Protein AF-A0A1A8SG11-F1 (afdb_monomer)

InterPro domains:
  IPR009357 Solute carrier family 52, riboflavin transporter [PF06237] (1-158)
  IPR009357 Solute carrier family 52, riboflavin transporter [PTHR12929] (1-167)

pLDDT: mean 87.4, std 9.76, range [49.47, 97.38]

Structure (mmCIF, N/CA/C/O backbone):
data_AF-A0A1A8SG11-F1
#
_entry.id   AF-A0A1A8SG11-F1
#
loop_
_atom_site.group_PDB
_atom_site.id
_atom_site.type_symbol
_atom_site.label_atom_id
_atom_site.label_alt_id
_atom_site.label_comp_id
_atom_site.label_asym_id
_atom_site.label_entity_id
_atom_site.label_seq_id
_atom_site.pdbx_PDB_ins_code
_atom_site.Cartn_x
_atom_site.Cartn_y
_atom_site.Cartn_z
_atom_site.occupancy
_atom_site.B_iso_or_equiv
_atom_site.auth_seq_id
_atom_site.auth_comp_id
_atom_site.auth_asym_id
_atom_site.auth_atom_id
_atom_site.pdbx_PDB_model_num
ATOM 1 N N . PHE A 1 1 ? -4.735 -9.158 15.992 1.00 90.06 1 PHE A N 1
ATOM 2 C CA . PHE A 1 1 ? -5.190 -8.989 14.593 1.00 90.06 1 PHE A CA 1
ATOM 3 C C . PHE A 1 1 ? -5.181 -7.523 14.156 1.00 90.06 1 PHE A C 1
ATOM 5 O O . PHE A 1 1 ? -4.345 -7.183 13.333 1.00 90.06 1 PHE A O 1
ATOM 12 N N . ILE A 1 2 ? -6.023 -6.648 14.729 1.00 92.81 2 ILE A N 1
ATOM 13 C CA . ILE A 1 2 ? -6.188 -5.243 14.290 1.00 92.81 2 ILE A CA 1
ATOM 14 C C . ILE A 1 2 ? -4.858 -4.474 14.208 1.00 92.81 2 ILE A C 1
ATOM 16 O O . ILE A 1 2 ? -4.548 -3.919 13.160 1.00 92.81 2 ILE A O 1
ATOM 20 N N . PHE A 1 3 ? -4.031 -4.501 15.260 1.00 93.62 3 PHE A N 1
ATOM 21 C CA . PHE A 1 3 ? -2.724 -3.828 15.248 1.00 93.62 3 PHE A CA 1
ATOM 22 C C . PHE A 1 3 ? -1.747 -4.397 14.209 1.00 93.62 3 PHE A C 1
ATOM 24 O O . PHE A 1 3 ? -0.993 -3.646 13.604 1.00 93.62 3 PHE A O 1
ATOM 31 N N . VAL A 1 4 ? -1.781 -5.708 13.953 1.00 95.31 4 VAL A N 1
ATOM 32 C CA . VAL A 1 4 ? -0.922 -6.343 12.937 1.00 95.31 4 VAL A CA 1
ATOM 33 C C . VAL A 1 4 ? -1.325 -5.877 11.541 1.00 95.31 4 VAL A C 1
ATOM 35 O O . VAL A 1 4 ? -0.470 -5.462 10.765 1.00 95.31 4 VAL A O 1
ATOM 38 N N . VAL A 1 5 ? -2.629 -5.876 11.246 1.00 95.44 5 VAL A N 1
ATOM 39 C CA . VAL A 1 5 ? -3.161 -5.341 9.985 1.00 95.44 5 VAL A CA 1
ATOM 40 C C . VAL A 1 5 ? -2.824 -3.856 9.858 1.00 95.44 5 VAL A C 1
ATOM 42 O O . VAL A 1 5 ? -2.364 -3.427 8.809 1.00 95.44 5 VAL A O 1
ATOM 45 N N . LEU A 1 6 ? -2.965 -3.072 10.927 1.00 95.94 6 LEU A N 1
ATOM 46 C CA . LEU A 1 6 ? -2.619 -1.652 10.918 1.00 95.94 6 LEU A CA 1
ATOM 47 C C . LEU A 1 6 ? -1.136 -1.419 10.602 1.00 95.94 6 LEU A C 1
ATOM 49 O O . LEU A 1 6 ? -0.829 -0.587 9.749 1.00 95.94 6 LEU A O 1
ATOM 53 N N . ALA A 1 7 ? -0.229 -2.149 11.256 1.00 96.38 7 ALA A N 1
ATOM 54 C CA . ALA A 1 7 ? 1.207 -2.063 10.995 1.00 96.38 7 ALA A CA 1
ATOM 55 C C . ALA A 1 7 ? 1.527 -2.429 9.541 1.00 96.38 7 ALA A C 1
ATOM 57 O O . ALA A 1 7 ? 2.204 -1.669 8.852 1.00 96.38 7 ALA A O 1
ATOM 58 N N . TRP A 1 8 ? 0.991 -3.559 9.069 1.00 96.69 8 TRP A N 1
ATOM 59 C CA . TRP A 1 8 ? 1.180 -4.062 7.709 1.00 96.69 8 TRP A CA 1
ATOM 60 C C . TRP A 1 8 ? 0.713 -3.059 6.658 1.00 96.69 8 TRP A C 1
ATOM 62 O O . TRP A 1 8 ? 1.463 -2.674 5.763 1.00 96.69 8 TRP A O 1
ATOM 72 N N . VAL A 1 9 ? -0.524 -2.587 6.797 1.00 96.06 9 VAL A N 1
ATOM 73 C CA . VAL A 1 9 ? -1.125 -1.676 5.830 1.00 96.06 9 VAL A CA 1
ATOM 74 C C . VAL A 1 9 ? -0.380 -0.340 5.814 1.00 96.06 9 VAL A C 1
ATOM 76 O O . VAL A 1 9 ? -0.137 0.195 4.737 1.00 96.06 9 VAL A O 1
ATOM 79 N N . ASN A 1 10 ? 0.070 0.173 6.965 1.00 95.38 10 ASN A N 1
ATOM 80 C CA . ASN A 1 10 ? 0.893 1.387 6.998 1.00 95.38 10 ASN A CA 1
ATOM 81 C C . ASN A 1 10 ? 2.286 1.188 6.400 1.00 95.38 10 ASN A C 1
ATOM 83 O O . ASN A 1 10 ? 2.746 2.069 5.675 1.00 95.38 10 ASN A O 1
ATOM 87 N N . ALA A 1 11 ? 2.932 0.045 6.644 1.00 95.12 11 ALA A N 1
ATOM 88 C CA . ALA A 1 11 ? 4.199 -0.285 5.998 1.00 95.12 11 ALA A CA 1
ATOM 89 C C . ALA A 1 11 ? 4.051 -0.238 4.470 1.00 95.12 11 ALA A C 1
ATOM 91 O O . ALA A 1 11 ? 4.826 0.438 3.788 1.00 95.12 11 ALA A O 1
ATOM 92 N N . LEU A 1 12 ? 3.004 -0.880 3.940 1.00 94.06 12 LEU A N 1
ATOM 93 C CA . LEU A 1 12 ? 2.734 -0.920 2.506 1.00 94.06 12 LEU A CA 1
ATOM 94 C C . LEU A 1 12 ? 2.399 0.458 1.922 1.00 94.06 12 LEU A C 1
ATOM 96 O O . LEU A 1 12 ? 3.003 0.850 0.923 1.00 94.06 12 LEU A O 1
ATOM 100 N N . THR A 1 13 ? 1.456 1.195 2.518 1.00 93.06 13 THR A N 1
ATOM 101 C CA . THR A 1 13 ? 0.954 2.448 1.927 1.00 93.06 13 THR A CA 1
ATOM 102 C C . THR A 1 13 ? 1.893 3.633 2.100 1.00 93.06 13 THR A C 1
ATOM 104 O O . THR A 1 13 ? 1.837 4.549 1.288 1.00 93.06 13 THR A O 1
ATOM 107 N N . ASN A 1 14 ? 2.711 3.659 3.158 1.00 92.88 14 ASN A N 1
ATOM 108 C CA . ASN A 1 14 ? 3.492 4.851 3.509 1.00 92.88 14 ASN A CA 1
ATOM 109 C C . ASN A 1 14 ? 4.973 4.728 3.137 1.00 92.88 14 ASN A C 1
ATOM 111 O O . ASN A 1 14 ? 5.643 5.747 3.010 1.00 92.88 14 ASN A O 1
ATOM 115 N N . ALA A 1 15 ? 5.488 3.506 2.990 1.00 91.69 15 ALA A N 1
ATOM 116 C CA . ALA A 1 15 ? 6.901 3.284 2.715 1.00 91.69 15 ALA A CA 1
ATOM 117 C C . ALA A 1 15 ? 7.111 2.378 1.504 1.00 91.69 15 ALA A C 1
ATOM 119 O O . ALA A 1 15 ? 7.745 2.794 0.536 1.00 91.69 15 ALA A O 1
ATOM 120 N N . VAL A 1 16 ? 6.562 1.159 1.533 1.00 91.88 16 VAL A N 1
ATOM 121 C CA . VAL A 1 16 ? 7.006 0.118 0.603 1.00 91.88 16 VAL A CA 1
ATOM 122 C C . VAL A 1 16 ? 6.626 0.417 -0.837 1.00 91.88 16 VAL A C 1
ATOM 124 O O . VAL A 1 16 ? 7.493 0.447 -1.708 1.00 91.88 16 VAL A O 1
ATOM 127 N N . LEU A 1 17 ? 5.339 0.642 -1.094 1.00 90.75 17 LEU A N 1
ATOM 128 C CA . LEU A 1 17 ? 4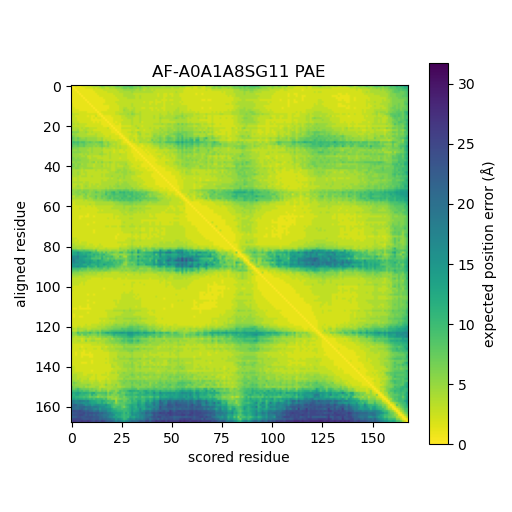.865 0.865 -2.454 1.00 90.75 17 LEU A CA 1
ATOM 129 C C . LEU A 1 17 ? 5.286 2.236 -2.997 1.00 90.75 17 LEU A C 1
ATOM 131 O O . LEU A 1 17 ? 5.802 2.269 -4.115 1.00 90.75 17 LEU A O 1
ATOM 135 N N . PRO A 1 18 ? 5.153 3.355 -2.254 1.00 90.19 18 PRO A N 1
ATOM 136 C CA . PRO A 1 18 ? 5.618 4.657 -2.735 1.00 90.19 18 PRO A CA 1
ATOM 137 C C . PRO A 1 18 ? 7.091 4.659 -3.173 1.00 90.19 18 PRO A C 1
ATOM 139 O O . PRO A 1 18 ? 7.418 5.268 -4.190 1.00 90.19 18 PRO A O 1
ATOM 142 N N . ALA A 1 19 ? 7.966 3.918 -2.478 1.00 89.19 19 ALA A N 1
ATOM 143 C CA . ALA A 1 19 ? 9.379 3.794 -2.847 1.00 89.19 19 ALA A CA 1
ATOM 144 C C . ALA A 1 19 ? 9.604 3.142 -4.226 1.00 89.19 19 ALA A C 1
ATOM 146 O O . ALA A 1 19 ? 10.614 3.417 -4.872 1.00 89.19 19 ALA A O 1
ATOM 147 N N . VAL A 1 20 ? 8.666 2.307 -4.695 1.00 90.12 20 VAL A N 1
ATOM 148 C CA . VAL A 1 20 ? 8.747 1.608 -5.992 1.00 90.12 20 VAL A CA 1
ATOM 149 C C . VAL A 1 20 ? 7.843 2.193 -7.081 1.00 90.12 20 VAL A C 1
ATOM 151 O O . VAL A 1 20 ? 7.730 1.646 -8.183 1.00 90.12 20 VAL A O 1
ATOM 154 N N . GLN A 1 21 ? 7.182 3.317 -6.808 1.00 88.69 21 GLN A N 1
ATOM 155 C CA . GLN A 1 21 ? 6.198 3.899 -7.718 1.00 88.69 21 GLN A CA 1
ATOM 156 C C . GLN A 1 21 ? 6.801 4.381 -9.039 1.00 88.69 21 GLN A C 1
ATOM 158 O O . GLN A 1 21 ? 6.232 4.145 -10.106 1.00 88.69 21 GLN A O 1
ATOM 163 N N . SER A 1 22 ? 7.968 5.020 -8.990 1.00 86.94 22 SER A N 1
ATOM 164 C CA . SER A 1 22 ? 8.694 5.412 -10.199 1.00 86.94 22 SER A CA 1
ATOM 165 C C . SER A 1 22 ? 9.097 4.181 -11.016 1.00 86.94 22 SER A C 1
ATOM 167 O O . SER A 1 22 ? 8.839 4.130 -12.212 1.00 86.94 22 SER A O 1
ATOM 169 N N . TYR A 1 23 ? 9.630 3.142 -10.375 1.00 85.25 23 TYR A N 1
ATOM 170 C CA . TYR A 1 23 ? 10.079 1.921 -11.052 1.00 85.25 23 TYR A CA 1
ATOM 171 C C . TYR A 1 23 ? 8.945 1.131 -11.715 1.00 85.25 23 TYR A C 1
ATOM 173 O O . TYR A 1 23 ? 9.154 0.561 -12.785 1.00 85.25 23 TYR A O 1
ATOM 181 N N . SER A 1 24 ? 7.754 1.120 -11.109 1.00 85.56 24 SER A N 1
ATOM 182 C CA . SER A 1 24 ? 6.578 0.415 -11.641 1.00 85.56 24 SER A CA 1
ATOM 183 C C . SER A 1 24 ? 5.850 1.181 -12.747 1.00 85.56 24 SER A C 1
ATOM 185 O O . SER A 1 24 ? 5.363 0.553 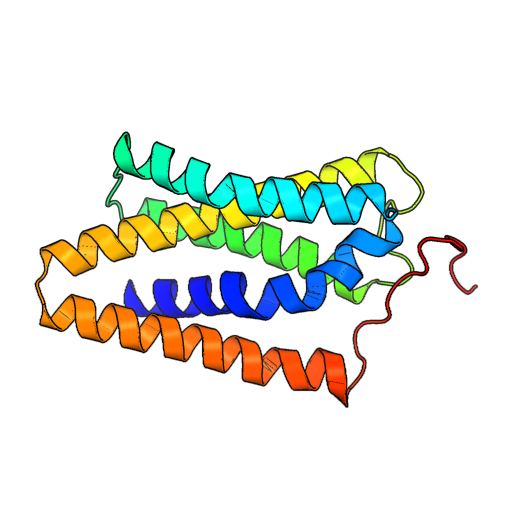-13.682 1.00 85.56 24 SER A O 1
ATOM 187 N N . CYS A 1 25 ? 5.764 2.514 -12.674 1.00 84.69 25 CYS A N 1
ATOM 188 C CA . CYS A 1 25 ? 4.937 3.296 -13.602 1.00 84.69 25 CYS A CA 1
ATOM 189 C C . CYS A 1 25 ? 5.723 4.026 -14.699 1.00 84.69 25 CYS A C 1
ATOM 191 O O . CYS A 1 25 ? 5.187 4.215 -15.790 1.00 84.69 25 CYS A O 1
ATOM 193 N N . LEU A 1 26 ? 6.966 4.444 -14.442 1.00 83.38 26 LEU A N 1
ATOM 194 C CA . LEU A 1 26 ? 7.769 5.203 -15.408 1.00 83.38 26 LEU A CA 1
ATOM 195 C C . LEU A 1 26 ? 8.064 4.440 -16.717 1.00 83.38 26 LEU A C 1
ATOM 197 O O . LEU A 1 26 ? 8.007 5.082 -17.767 1.00 83.38 26 LEU A O 1
ATOM 201 N N . PRO A 1 27 ? 8.270 3.102 -16.720 1.00 79.94 27 PRO A N 1
ATOM 202 C CA . PRO A 1 27 ? 8.423 2.347 -17.967 1.00 79.94 27 PRO A CA 1
ATOM 203 C C . PRO A 1 27 ? 7.207 2.442 -18.902 1.00 79.94 27 PRO A C 1
ATOM 205 O O . PRO A 1 27 ? 7.358 2.381 -20.116 1.00 79.94 27 PRO A O 1
ATOM 208 N N . TYR A 1 28 ? 6.001 2.638 -18.354 1.00 78.00 28 TYR A N 1
ATOM 209 C CA . TYR A 1 28 ? 4.765 2.838 -19.125 1.00 78.00 28 TYR A CA 1
ATOM 210 C C . TYR A 1 28 ? 4.586 4.287 -19.619 1.00 78.00 28 TYR A C 1
ATOM 212 O O . TYR A 1 28 ? 3.575 4.611 -20.247 1.00 78.00 28 TYR A O 1
ATOM 220 N N . GLY A 1 29 ? 5.545 5.168 -19.321 1.00 81.69 29 GLY A N 1
ATOM 221 C CA . GLY A 1 29 ? 5.603 6.561 -19.748 1.00 81.69 29 GLY A CA 1
ATOM 222 C C . GLY A 1 29 ? 5.299 7.575 -18.640 1.00 81.69 29 GLY A C 1
ATOM 223 O O . GLY A 1 29 ? 4.565 7.316 -17.686 1.00 81.69 29 GLY A O 1
ATOM 224 N N . ASN A 1 30 ? 5.806 8.800 -18.813 1.00 83.38 30 ASN A N 1
ATOM 225 C CA . ASN A 1 30 ? 5.636 9.900 -17.849 1.00 83.38 30 ASN A CA 1
ATOM 226 C C . ASN A 1 30 ? 4.162 10.196 -17.526 1.00 83.38 30 ASN A C 1
ATOM 228 O O . ASN A 1 30 ? 3.806 10.436 -16.373 1.00 83.38 30 ASN A O 1
ATOM 232 N N . LYS A 1 31 ? 3.278 10.132 -18.533 1.00 81.62 31 LYS A N 1
ATOM 233 C CA . LYS A 1 31 ? 1.835 10.346 -18.339 1.00 81.62 31 LYS A CA 1
ATOM 234 C C . LYS A 1 31 ? 1.218 9.288 -17.418 1.00 81.62 31 LYS A C 1
ATOM 236 O O . LYS A 1 31 ? 0.388 9.640 -16.588 1.00 81.62 31 LYS A O 1
ATOM 241 N N . ALA A 1 32 ? 1.638 8.026 -17.536 1.00 82.06 32 ALA A N 1
ATOM 242 C CA . ALA A 1 32 ? 1.167 6.932 -16.689 1.00 82.06 32 ALA A CA 1
ATOM 243 C C . ALA A 1 32 ? 1.586 7.136 -15.230 1.00 82.06 32 ALA A C 1
ATOM 245 O O . ALA A 1 32 ? 0.762 7.007 -14.329 1.00 82.06 32 ALA A O 1
ATOM 246 N N . TYR A 1 33 ? 2.846 7.519 -15.007 1.00 84.31 33 TYR A N 1
ATOM 247 C CA . TYR A 1 33 ? 3.371 7.828 -13.678 1.00 84.31 33 TYR A CA 1
ATOM 248 C C . TYR A 1 33 ? 2.613 8.974 -13.001 1.00 84.31 33 TYR A C 1
ATOM 250 O O . TYR A 1 33 ? 2.119 8.804 -11.884 1.00 84.31 33 TYR A O 1
ATOM 258 N N . HIS A 1 34 ? 2.459 10.113 -13.685 1.00 87.88 34 HIS A N 1
ATOM 259 C CA . HIS A 1 34 ? 1.729 11.251 -13.127 1.00 87.88 34 HIS A CA 1
ATOM 260 C C . HIS A 1 34 ? 0.262 10.913 -12.866 1.00 87.88 34 HIS A C 1
ATOM 262 O O . HIS A 1 34 ? -0.247 11.216 -11.790 1.00 87.88 34 HIS A O 1
ATOM 268 N N . LEU A 1 35 ? -0.403 10.230 -13.804 1.00 84.69 35 LEU A N 1
ATOM 269 C CA . LEU A 1 35 ? -1.793 9.822 -13.628 1.00 84.69 35 LEU A CA 1
ATOM 270 C C . LEU A 1 35 ? -1.952 8.866 -12.440 1.00 84.69 35 LEU A C 1
ATOM 272 O O . LEU A 1 35 ? -2.832 9.082 -11.611 1.00 84.69 35 LEU A O 1
ATOM 276 N N . ALA A 1 36 ? -1.090 7.852 -12.317 1.00 86.25 36 ALA A N 1
ATOM 277 C CA . ALA A 1 36 ? -1.106 6.931 -11.183 1.00 86.25 36 ALA A CA 1
ATOM 278 C C . ALA A 1 36 ? -0.903 7.678 -9.859 1.00 86.25 36 ALA A C 1
ATOM 280 O O . ALA A 1 36 ? -1.670 7.464 -8.926 1.00 86.25 36 ALA A O 1
ATOM 281 N N . ALA A 1 37 ? 0.072 8.591 -9.787 1.00 86.25 37 A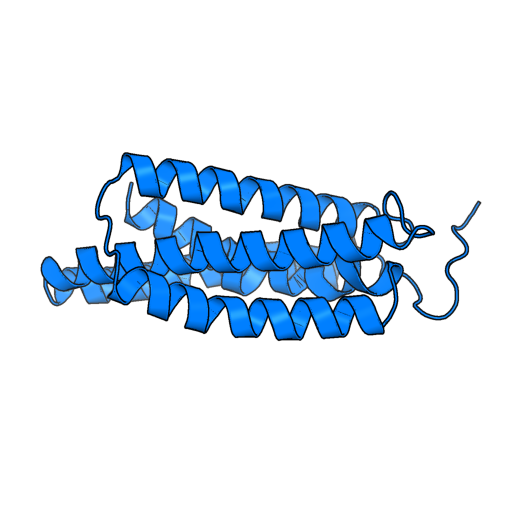LA A N 1
ATOM 282 C CA . ALA A 1 37 ? 0.349 9.372 -8.582 1.00 86.25 37 ALA A CA 1
ATOM 283 C C . ALA A 1 37 ? -0.831 10.258 -8.171 1.00 86.25 37 ALA A C 1
ATOM 285 O O . ALA A 1 37 ? -1.249 10.238 -7.012 1.00 86.25 37 ALA A O 1
ATOM 286 N N . THR A 1 38 ? -1.398 11.006 -9.118 1.00 88.19 38 THR A N 1
ATOM 287 C CA . THR A 1 38 ? -2.525 11.899 -8.842 1.00 88.19 38 THR A CA 1
ATOM 288 C C . THR A 1 38 ? -3.778 11.112 -8.467 1.00 88.19 38 THR A C 1
ATOM 290 O O . THR A 1 38 ? -4.424 11.431 -7.472 1.00 88.19 38 THR A O 1
ATOM 293 N N . MET A 1 39 ? -4.109 10.051 -9.205 1.00 85.62 39 MET A N 1
ATOM 294 C CA . MET A 1 39 ? -5.312 9.259 -8.933 1.00 85.62 39 MET A CA 1
ATOM 295 C C . MET A 1 39 ? -5.188 8.457 -7.634 1.00 85.62 39 MET A C 1
ATOM 297 O O . MET A 1 39 ? -6.161 8.357 -6.889 1.00 85.62 39 MET A O 1
ATOM 301 N N . ALA A 1 40 ? -3.994 7.955 -7.305 1.00 87.38 40 ALA A N 1
ATOM 302 C CA . ALA A 1 40 ? -3.709 7.357 -6.003 1.00 87.38 40 ALA A CA 1
ATOM 303 C C . ALA A 1 40 ? -3.896 8.373 -4.863 1.00 87.38 40 ALA A C 1
ATOM 305 O O . ALA A 1 40 ? -4.538 8.064 -3.861 1.00 87.38 40 ALA A O 1
ATOM 306 N N . ALA A 1 41 ? -3.417 9.611 -5.025 1.00 88.12 41 ALA A N 1
ATOM 307 C CA . ALA A 1 41 ? -3.629 10.661 -4.030 1.00 88.12 41 ALA A CA 1
ATOM 308 C C . ALA A 1 41 ? -5.121 10.993 -3.835 1.00 88.12 41 ALA A C 1
ATOM 310 O O . ALA A 1 41 ? -5.551 11.195 -2.700 1.00 88.12 41 ALA A O 1
ATOM 311 N N . VAL A 1 42 ? -5.917 10.986 -4.911 1.00 89.56 42 VAL A N 1
ATOM 312 C CA . VAL A 1 42 ? -7.379 11.197 -4.875 1.00 89.56 42 VAL A CA 1
ATOM 313 C C . VAL A 1 42 ? -8.133 9.983 -4.307 1.00 89.56 42 VAL A C 1
ATOM 315 O O . VAL A 1 42 ? -9.190 10.140 -3.695 1.00 89.56 42 VAL A O 1
ATOM 318 N N . ALA A 1 43 ? -7.592 8.770 -4.419 1.00 88.94 43 ALA A N 1
ATOM 319 C CA . ALA A 1 43 ? -8.208 7.573 -3.846 1.00 88.94 43 ALA A CA 1
ATOM 320 C C . ALA A 1 43 ? -8.303 7.627 -2.309 1.00 88.94 43 ALA A C 1
ATOM 322 O O . ALA A 1 43 ? -9.247 7.085 -1.738 1.00 88.94 43 ALA A O 1
ATOM 323 N N . ASN A 1 44 ? -7.384 8.325 -1.633 1.00 89.94 44 ASN A N 1
ATOM 324 C CA . ASN A 1 44 ? -7.423 8.519 -0.178 1.00 89.94 44 ASN A CA 1
ATOM 325 C C . ASN A 1 44 ? -8.679 9.269 0.310 1.00 89.94 44 ASN A C 1
ATOM 327 O O . ASN A 1 44 ? -9.412 8.707 1.125 1.00 89.94 44 ASN A O 1
ATOM 331 N N . PRO A 1 45 ? -8.986 10.498 -0.155 1.00 90.62 45 PRO A N 1
ATOM 332 C CA . PRO A 1 45 ? -10.209 11.190 0.243 1.00 90.62 45 PRO A CA 1
ATOM 333 C C . PRO A 1 45 ? -11.476 10.457 -0.214 1.00 90.62 45 PRO A C 1
ATOM 335 O O . PRO A 1 45 ? -12.470 10.486 0.509 1.00 90.62 45 PRO A O 1
ATOM 338 N N . ILE A 1 46 ? -11.446 9.739 -1.344 1.00 91.25 46 ILE A N 1
ATOM 339 C CA . ILE A 1 46 ? -12.561 8.862 -1.742 1.00 91.25 46 ILE A CA 1
ATOM 340 C C . ILE A 1 46 ? -12.759 7.745 -0.710 1.00 91.25 46 ILE A C 1
ATOM 342 O O . ILE A 1 46 ? -13.889 7.504 -0.289 1.00 91.25 46 ILE A O 1
ATOM 346 N N . ALA A 1 47 ? -11.685 7.095 -0.249 1.00 91.12 47 ALA A N 1
ATOM 347 C CA . ALA A 1 47 ? -11.763 6.083 0.804 1.00 91.12 47 ALA A CA 1
ATOM 348 C C . ALA A 1 47 ? -12.366 6.659 2.093 1.00 91.12 47 ALA A C 1
ATOM 350 O O . ALA A 1 47 ? -13.231 6.024 2.695 1.00 91.12 47 ALA A O 1
ATOM 351 N N . CYS A 1 48 ? -11.960 7.874 2.484 1.00 88.25 48 CYS A N 1
ATOM 352 C CA . CYS A 1 48 ? -12.543 8.597 3.619 1.00 88.25 48 CYS A CA 1
ATOM 353 C C . CYS A 1 48 ? -14.040 8.838 3.440 1.00 88.25 48 CYS A C 1
ATOM 355 O O . CYS A 1 48 ? -14.816 8.559 4.353 1.00 88.25 48 CYS A O 1
ATOM 357 N N . PHE A 1 49 ? -14.448 9.314 2.265 1.00 91.69 49 PHE A N 1
ATOM 358 C CA . PHE A 1 49 ? -15.850 9.554 1.952 1.00 91.69 49 PHE A CA 1
ATOM 359 C C . PHE A 1 49 ? -16.661 8.255 2.040 1.00 91.69 49 PHE A C 1
ATOM 361 O O . PHE A 1 49 ? -17.654 8.194 2.758 1.00 91.69 49 PHE A O 1
ATOM 368 N N . ILE A 1 50 ? -16.194 7.174 1.408 1.00 91.31 50 ILE A N 1
ATOM 369 C CA . ILE A 1 50 ? -16.851 5.859 1.476 1.00 91.31 50 ILE A CA 1
ATOM 370 C C . ILE A 1 50 ? -16.933 5.362 2.925 1.00 91.31 50 ILE A C 1
ATOM 372 O O . ILE A 1 50 ? -17.984 4.884 3.346 1.00 91.31 50 ILE A O 1
ATOM 376 N N . ALA A 1 51 ? -15.854 5.484 3.701 1.00 90.62 51 ALA A N 1
ATOM 377 C CA . ALA A 1 51 ? -15.824 5.061 5.100 1.00 90.62 51 ALA A CA 1
ATOM 378 C C . ALA A 1 51 ? -16.793 5.860 5.985 1.00 90.62 51 ALA A C 1
ATOM 380 O O . ALA A 1 51 ? -17.360 5.289 6.915 1.00 90.62 51 ALA A O 1
ATOM 381 N N . MET A 1 52 ? -17.020 7.142 5.679 1.00 89.19 52 MET A N 1
ATOM 382 C CA . MET A 1 52 ? -17.985 7.987 6.388 1.00 89.19 52 MET A CA 1
ATOM 383 C C . MET A 1 52 ? -19.428 7.501 6.196 1.00 89.19 52 MET A C 1
ATOM 385 O O . MET A 1 52 ? -20.185 7.460 7.162 1.00 89.19 52 MET A O 1
ATOM 389 N N . PHE A 1 53 ? -19.807 7.099 4.978 1.00 89.25 53 PHE A N 1
ATOM 390 C CA . PHE A 1 53 ? -21.165 6.609 4.695 1.00 89.25 53 PHE A CA 1
ATOM 391 C C . PHE A 1 53 ? -21.347 5.116 4.978 1.00 89.25 53 PHE A C 1
ATOM 393 O O . PHE A 1 53 ? -22.455 4.670 5.273 1.00 89.25 53 PHE A O 1
ATOM 400 N N . VAL A 1 54 ? -20.275 4.327 4.887 1.00 90.69 54 VAL A N 1
ATOM 401 C CA . VAL A 1 54 ? -20.318 2.865 4.999 1.00 90.69 54 VAL A CA 1
ATOM 402 C C . VAL A 1 54 ? -19.236 2.367 5.969 1.00 90.69 54 VAL A C 1
ATOM 404 O O . VAL A 1 54 ? -18.277 1.718 5.543 1.00 90.69 54 VAL A O 1
ATOM 407 N N . PRO A 1 55 ? -19.360 2.618 7.288 1.00 87.19 55 PRO A N 1
ATOM 408 C CA . PRO A 1 55 ? -18.399 2.144 8.282 1.00 87.19 55 PRO A CA 1
ATOM 409 C C . PRO A 1 55 ? -18.637 0.664 8.639 1.00 87.19 55 PRO A C 1
ATOM 411 O O . PRO A 1 55 ? -19.198 0.325 9.683 1.00 87.19 55 PRO A O 1
ATOM 414 N N . LYS A 1 56 ? -18.219 -0.262 7.767 1.00 89.50 56 LYS A N 1
ATOM 415 C CA . LYS A 1 56 ? -18.358 -1.712 7.998 1.00 89.50 56 LYS A CA 1
ATOM 416 C C . LYS A 1 56 ? -17.255 -2.217 8.936 1.00 89.50 56 LYS A C 1
ATOM 418 O O . LYS A 1 56 ? -16.158 -2.541 8.496 1.00 89.50 56 LYS A O 1
ATOM 423 N N . ARG A 1 57 ? -17.571 -2.385 10.223 1.00 89.94 57 ARG A N 1
ATOM 424 C CA . ARG A 1 57 ? -16.628 -2.839 11.275 1.00 89.94 57 ARG A CA 1
ATOM 425 C C . ARG A 1 57 ? -16.341 -4.351 11.297 1.00 89.94 57 ARG A C 1
ATOM 427 O O . ARG A 1 57 ? -15.828 -4.876 12.279 1.00 89.94 57 ARG A O 1
ATOM 434 N N . SER A 1 58 ? -16.687 -5.080 10.238 1.00 91.94 58 SER A N 1
ATOM 435 C CA . SER A 1 58 ? -16.485 -6.532 10.193 1.00 91.94 58 SER A CA 1
ATOM 436 C C . SER A 1 58 ? -15.001 -6.876 10.029 1.00 91.94 58 SER A C 1
ATOM 438 O O . SER A 1 58 ? -14.376 -6.488 9.040 1.00 91.94 58 SER A O 1
ATOM 440 N N . LEU A 1 59 ? -14.445 -7.647 10.975 1.00 91.12 59 LEU A N 1
ATOM 441 C CA . LEU A 1 59 ? -13.049 -8.102 10.934 1.00 91.12 59 LEU A CA 1
ATOM 442 C C . LEU A 1 59 ? -12.752 -8.939 9.682 1.00 91.12 59 LEU A C 1
ATOM 444 O O . LEU A 1 59 ? -11.713 -8.751 9.054 1.00 91.12 59 LEU A O 1
ATOM 448 N N . THR A 1 60 ? -13.679 -9.816 9.289 1.00 92.94 60 THR A N 1
ATOM 449 C CA . THR A 1 60 ? -13.546 -10.661 8.093 1.00 92.94 60 THR A CA 1
ATOM 450 C C . THR A 1 60 ? -13.523 -9.822 6.820 1.00 92.94 60 THR A C 1
ATOM 452 O O . THR A 1 60 ? -12.689 -10.051 5.946 1.00 92.94 60 THR A O 1
ATOM 455 N N . PHE A 1 61 ? -14.388 -8.805 6.735 1.00 93.00 61 PHE A N 1
ATOM 456 C CA . PHE A 1 61 ? -14.399 -7.881 5.602 1.00 93.00 61 PHE A CA 1
ATOM 457 C C . PHE A 1 61 ? -13.078 -7.112 5.505 1.00 93.00 61 PHE A C 1
ATOM 459 O O . PHE A 1 61 ? -12.451 -7.115 4.446 1.00 93.00 61 PHE A O 1
ATOM 466 N N . MET A 1 62 ? -12.599 -6.546 6.618 1.00 94.25 62 MET A N 1
ATOM 467 C CA . MET A 1 62 ? -11.301 -5.861 6.652 1.00 94.25 62 MET A CA 1
ATOM 468 C C . MET A 1 62 ? -10.146 -6.788 6.265 1.00 94.25 62 MET A C 1
ATOM 470 O O . MET A 1 62 ? -9.285 -6.389 5.484 1.00 94.25 62 MET A O 1
ATOM 474 N N . GLY A 1 63 ? -10.135 -8.029 6.760 1.00 94.62 63 GLY A N 1
ATOM 475 C CA . GLY A 1 63 ? -9.138 -9.031 6.382 1.00 94.62 63 GLY A CA 1
ATOM 476 C C . GLY A 1 63 ? -9.150 -9.316 4.879 1.00 94.62 63 GLY A C 1
ATOM 477 O O . GLY A 1 63 ? -8.104 -9.254 4.236 1.00 94.62 63 GLY A O 1
ATOM 478 N N . SER A 1 64 ? -10.334 -9.535 4.299 1.00 95.94 64 SER A N 1
ATOM 479 C CA . SER A 1 64 ? -10.489 -9.779 2.858 1.00 95.94 64 SER A CA 1
ATOM 480 C C . SER A 1 64 ? -10.013 -8.596 2.010 1.00 95.94 64 SER A C 1
ATOM 482 O O . SER A 1 64 ? -9.276 -8.783 1.044 1.00 95.94 64 SER A O 1
ATOM 484 N N . LEU A 1 65 ? -10.348 -7.370 2.422 1.00 95.25 65 LEU A N 1
ATOM 485 C CA . LEU A 1 65 ? -9.944 -6.151 1.730 1.00 95.25 65 LEU A CA 1
ATOM 486 C C . LEU A 1 65 ? -8.437 -5.897 1.867 1.00 95.25 65 LEU A C 1
ATOM 488 O O . LEU A 1 65 ? -7.800 -5.446 0.919 1.00 95.25 65 LEU A O 1
ATOM 492 N N . THR A 1 66 ? -7.849 -6.257 3.012 1.00 96.69 66 THR A N 1
ATOM 493 C CA . THR A 1 66 ? -6.394 -6.212 3.222 1.00 96.69 66 THR A CA 1
ATOM 494 C C . THR A 1 66 ? -5.672 -7.169 2.280 1.00 96.69 66 THR A C 1
ATOM 496 O O . THR A 1 66 ? -4.682 -6.780 1.664 1.00 96.69 66 THR A O 1
ATOM 499 N N . ILE A 1 67 ? -6.160 -8.405 2.142 1.00 97.38 67 ILE A N 1
ATOM 500 C CA . ILE A 1 67 ? -5.584 -9.397 1.222 1.00 97.38 67 ILE A CA 1
ATOM 501 C C . ILE A 1 67 ? -5.720 -8.908 -0.222 1.00 97.38 67 ILE A C 1
ATOM 503 O O . ILE A 1 67 ? -4.742 -8.917 -0.964 1.00 97.38 67 ILE A O 1
ATOM 507 N N . PHE A 1 68 ? -6.899 -8.408 -0.596 1.00 97.38 68 PHE A N 1
ATOM 508 C CA . PHE A 1 68 ? -7.159 -7.848 -1.920 1.00 97.38 68 PHE A CA 1
ATOM 509 C C . PHE A 1 68 ? -6.216 -6.683 -2.258 1.00 97.38 68 PHE A C 1
ATOM 511 O O . PHE A 1 68 ? -5.580 -6.686 -3.314 1.00 97.38 68 PHE A O 1
ATOM 518 N N . GLY A 1 69 ? -6.075 -5.712 -1.351 1.00 96.44 69 GLY A N 1
ATOM 519 C CA . GLY A 1 69 ? -5.157 -4.587 -1.521 1.00 96.44 69 GLY A CA 1
ATOM 520 C C . GLY A 1 69 ? -3.702 -5.046 -1.580 1.00 96.44 69 GLY A C 1
ATOM 521 O O . GLY A 1 69 ? -2.968 -4.663 -2.484 1.00 96.44 69 GLY A O 1
ATOM 522 N N . THR A 1 70 ? -3.298 -5.954 -0.689 1.00 95.69 70 THR A N 1
ATOM 523 C CA . THR A 1 70 ? -1.945 -6.534 -0.693 1.00 95.69 70 THR A CA 1
ATOM 524 C C . THR A 1 70 ? -1.642 -7.265 -2.003 1.00 95.69 70 THR A C 1
ATOM 526 O O . THR A 1 70 ? -0.530 -7.148 -2.506 1.00 95.69 70 THR A O 1
ATOM 529 N N . GLY A 1 71 ? -2.620 -7.951 -2.603 1.00 96.94 71 GLY A N 1
ATOM 530 C CA . GLY A 1 71 ? -2.474 -8.589 -3.915 1.00 96.94 71 GLY A CA 1
ATOM 531 C C . GLY A 1 71 ? -2.161 -7.590 -5.033 1.00 96.94 71 GLY A C 1
ATOM 532 O O . GLY A 1 71 ? -1.244 -7.815 -5.821 1.00 96.94 71 GLY A O 1
ATOM 533 N N . HIS A 1 72 ? -2.844 -6.441 -5.052 1.00 95.00 72 HIS A N 1
ATOM 534 C CA . HIS A 1 72 ? -2.515 -5.351 -5.980 1.00 95.00 72 HIS A CA 1
ATOM 535 C C . HIS A 1 72 ? -1.127 -4.765 -5.694 1.00 95.00 72 HIS A C 1
ATOM 537 O O . HIS A 1 72 ? -0.368 -4.501 -6.623 1.00 95.00 72 HIS A O 1
ATOM 543 N N . GLY A 1 73 ? -0.755 -4.628 -4.418 1.00 94.69 73 GLY A N 1
ATOM 544 C CA . GLY A 1 73 ? 0.592 -4.218 -4.018 1.00 94.69 73 GLY A CA 1
ATOM 545 C C . GLY A 1 73 ? 1.675 -5.190 -4.501 1.00 94.69 73 GLY A C 1
ATOM 546 O O . GLY A 1 73 ? 2.700 -4.761 -5.021 1.00 94.69 73 GLY A O 1
ATOM 547 N N . ALA A 1 74 ? 1.432 -6.497 -4.405 1.00 95.38 74 ALA A N 1
ATOM 548 C CA . ALA A 1 74 ? 2.345 -7.519 -4.909 1.00 95.38 74 ALA A CA 1
ATOM 549 C C . ALA A 1 74 ? 2.496 -7.444 -6.435 1.00 95.38 74 ALA A C 1
ATOM 551 O O . ALA A 1 74 ? 3.615 -7.523 -6.936 1.00 95.38 74 ALA A O 1
ATOM 552 N N . TYR A 1 75 ? 1.399 -7.215 -7.167 1.00 93.00 75 TYR A N 1
ATOM 553 C CA . TYR A 1 75 ? 1.452 -6.956 -8.607 1.00 93.00 75 TYR A CA 1
ATOM 554 C C . TYR A 1 75 ? 2.312 -5.723 -8.928 1.00 93.00 75 TYR A C 1
ATOM 556 O O . TYR A 1 75 ? 3.234 -5.819 -9.732 1.00 93.00 75 TYR A O 1
ATOM 564 N N . ILE A 1 76 ? 2.079 -4.589 -8.259 1.00 93.31 76 ILE A N 1
ATOM 565 C CA . ILE A 1 76 ? 2.867 -3.359 -8.457 1.00 93.31 76 ILE A CA 1
ATOM 566 C C . ILE A 1 76 ? 4.356 -3.605 -8.171 1.00 93.31 76 IL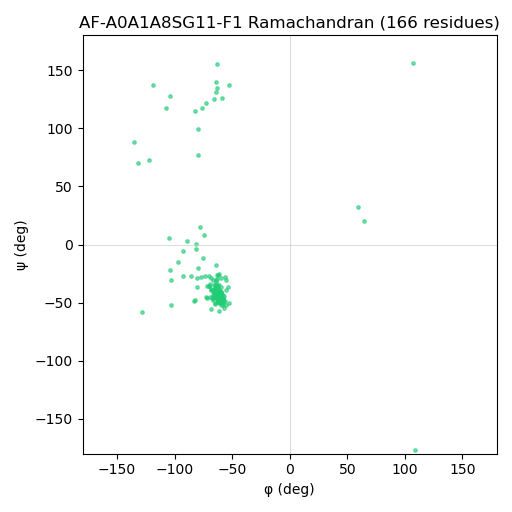E A C 1
ATOM 568 O O . ILE A 1 76 ? 5.214 -3.167 -8.938 1.00 93.31 76 ILE A O 1
ATOM 572 N N . MET A 1 77 ? 4.663 -4.331 -7.094 1.00 92.25 77 MET A N 1
ATOM 573 C CA . MET A 1 77 ? 6.031 -4.698 -6.731 1.00 92.25 77 MET A CA 1
ATOM 574 C C . MET A 1 77 ? 6.681 -5.593 -7.793 1.00 92.25 77 MET A C 1
ATOM 576 O O . MET A 1 77 ? 7.837 -5.374 -8.147 1.00 92.25 77 MET A O 1
ATOM 580 N N . ALA A 1 78 ? 5.944 -6.558 -8.348 1.00 89.94 78 ALA A N 1
ATOM 581 C CA . ALA A 1 78 ? 6.430 -7.391 -9.445 1.00 89.94 78 ALA A CA 1
ATOM 582 C C . ALA A 1 78 ? 6.728 -6.553 -10.698 1.00 89.94 78 ALA A C 1
ATOM 584 O O . ALA A 1 78 ? 7.778 -6.724 -11.314 1.00 89.94 78 ALA A O 1
ATOM 585 N N . MET A 1 79 ? 5.863 -5.590 -11.036 1.00 88.19 79 MET A N 1
ATOM 586 C CA . MET A 1 79 ? 6.109 -4.674 -12.155 1.00 88.19 79 MET A CA 1
ATOM 587 C C . MET A 1 79 ? 7.338 -3.789 -11.923 1.00 88.19 79 MET A C 1
ATOM 589 O O . MET A 1 79 ? 8.090 -3.535 -12.861 1.00 88.19 79 MET A O 1
ATOM 593 N N . ALA A 1 80 ? 7.577 -3.355 -10.682 1.00 87.38 80 ALA A N 1
ATOM 594 C CA . ALA A 1 80 ? 8.797 -2.641 -10.322 1.00 87.38 80 ALA A CA 1
ATOM 595 C C . ALA A 1 80 ? 10.044 -3.532 -10.434 1.00 87.38 80 ALA A C 1
ATOM 597 O O . ALA A 1 80 ? 11.057 -3.085 -10.963 1.00 87.38 80 ALA A O 1
ATOM 598 N N . ALA A 1 81 ? 9.978 -4.783 -9.971 1.00 86.50 81 ALA A N 1
ATOM 599 C CA . ALA A 1 81 ? 11.099 -5.725 -10.020 1.00 86.50 81 ALA A CA 1
ATOM 600 C C . ALA A 1 81 ? 11.472 -6.138 -11.456 1.00 86.50 81 ALA A C 1
ATOM 602 O O . ALA A 1 81 ? 12.635 -6.401 -11.738 1.00 86.50 81 ALA A O 1
ATOM 603 N N . LEU A 1 82 ? 10.494 -6.166 -12.368 1.00 83.19 82 LEU A N 1
ATOM 604 C CA . LEU A 1 82 ? 10.702 -6.423 -13.799 1.00 83.19 82 LEU A CA 1
ATOM 605 C C . LEU A 1 82 ? 11.165 -5.176 -14.580 1.00 83.19 82 LEU A C 1
ATOM 607 O O . LEU A 1 82 ? 11.429 -5.255 -15.781 1.00 83.19 82 LEU A O 1
ATOM 611 N N . SER A 1 83 ? 11.259 -4.017 -13.927 1.00 80.88 83 SER A N 1
ATOM 612 C CA . SER A 1 83 ? 11.773 -2.790 -14.539 1.00 80.88 83 SER A CA 1
ATOM 613 C C . SER A 1 83 ? 13.257 -2.980 -14.908 1.00 80.88 83 SER A C 1
ATOM 615 O O . SER A 1 83 ? 14.024 -3.493 -14.090 1.00 80.88 83 SER A O 1
ATOM 617 N N . PRO A 1 84 ? 13.688 -2.641 -16.142 1.00 71.06 84 PRO A N 1
ATOM 618 C CA . PRO A 1 84 ? 13.117 -1.622 -17.029 1.00 71.06 84 PRO A CA 1
ATOM 619 C C . PRO A 1 84 ? 12.057 -2.110 -18.033 1.00 71.06 84 PRO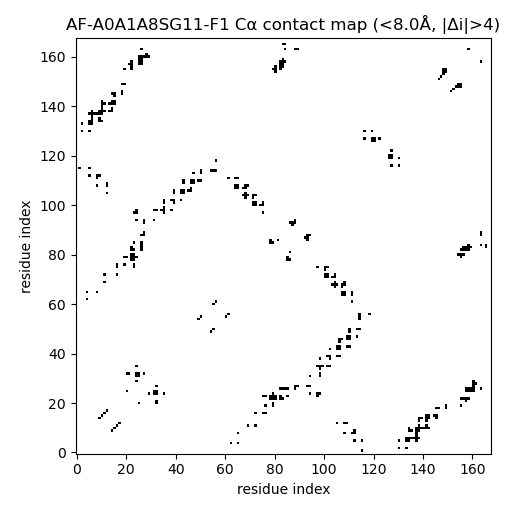 A C 1
ATOM 621 O O . PRO A 1 84 ? 11.474 -1.273 -18.719 1.00 71.06 84 PRO A O 1
ATOM 624 N N . CYS A 1 85 ? 11.786 -3.418 -18.128 1.00 72.31 85 CYS A N 1
ATOM 625 C CA . CYS A 1 85 ? 10.853 -3.990 -19.107 1.00 72.31 85 CYS A CA 1
ATOM 626 C C . CYS A 1 85 ? 9.715 -4.783 -18.465 1.00 72.31 85 CYS A C 1
ATOM 628 O O . CYS A 1 85 ? 9.669 -6.013 -18.551 1.00 72.31 85 CYS A O 1
ATOM 630 N N . PRO A 1 86 ? 8.765 -4.075 -17.833 1.00 74.38 86 PRO A N 1
ATOM 631 C CA . PRO A 1 86 ? 7.588 -4.706 -17.274 1.00 74.38 86 PRO A CA 1
ATOM 632 C C . PRO A 1 86 ? 6.711 -5.361 -18.350 1.00 74.38 86 PRO A C 1
ATOM 634 O O . PRO A 1 86 ? 6.683 -4.956 -19.516 1.00 74.38 86 PRO A O 1
ATOM 637 N N . LEU A 1 87 ? 5.924 -6.357 -17.937 1.00 71.19 87 LEU A N 1
ATOM 638 C CA . LEU A 1 87 ? 4.915 -6.981 -18.788 1.00 71.19 87 LEU A CA 1
ATOM 639 C C . LEU A 1 87 ? 3.979 -5.918 -19.397 1.00 71.19 87 LEU A C 1
ATOM 641 O O . LEU A 1 87 ? 3.512 -5.011 -18.706 1.00 71.19 87 LEU A O 1
ATOM 645 N N . LEU A 1 88 ? 3.663 -6.054 -20.688 1.00 72.62 88 LEU A N 1
ATOM 646 C CA . LEU A 1 88 ? 2.757 -5.152 -21.415 1.00 72.62 88 LEU A CA 1
ATOM 647 C C . LEU A 1 88 ? 3.232 -3.686 -21.559 1.00 72.62 88 LEU A C 1
ATOM 649 O O . LEU A 1 88 ? 2.414 -2.821 -21.872 1.00 72.62 88 LEU A O 1
ATOM 653 N N . VAL A 1 89 ? 4.529 -3.389 -21.408 1.00 69.06 89 VAL A N 1
ATOM 654 C CA . VAL A 1 89 ? 5.074 -2.016 -21.531 1.00 69.06 89 VAL A CA 1
ATOM 655 C C . VAL A 1 89 ? 4.741 -1.320 -22.864 1.00 69.06 89 VAL A C 1
ATOM 657 O O . VAL A 1 89 ? 4.548 -0.109 -22.903 1.00 69.06 89 VAL A O 1
ATOM 660 N N . HIS A 1 90 ? 4.597 -2.078 -23.957 1.00 69.94 90 HIS A N 1
ATOM 661 C CA . HIS A 1 90 ? 4.303 -1.550 -25.298 1.00 69.94 90 HIS A CA 1
ATOM 662 C C . HIS A 1 90 ? 2.810 -1.419 -25.628 1.00 69.94 90 HIS A C 1
ATOM 664 O O . HIS A 1 90 ? 2.464 -1.062 -26.753 1.00 69.94 90 HIS A O 1
ATOM 670 N N . SER A 1 91 ? 1.914 -1.721 -24.687 1.00 77.25 91 SER A N 1
ATOM 671 C CA . SER A 1 91 ? 0.468 -1.664 -24.910 1.00 77.25 91 SER A CA 1
ATOM 672 C C . SER A 1 91 ? -0.193 -0.651 -23.983 1.00 77.25 91 SER A C 1
ATOM 674 O O . SER A 1 91 ? 0.055 -0.641 -22.778 1.00 77.25 91 SER A O 1
ATOM 676 N N . THR A 1 92 ? -1.127 0.140 -24.520 1.00 78.50 92 THR A N 1
ATOM 677 C CA . THR A 1 92 ? -1.977 1.055 -23.735 1.00 78.50 92 THR A CA 1
ATOM 678 C C . THR A 1 92 ? -2.747 0.320 -22.633 1.00 78.50 92 THR A C 1
ATOM 680 O O . THR A 1 92 ? -3.030 0.895 -21.583 1.00 78.50 92 THR A O 1
ATOM 683 N N . SER A 1 93 ? -3.036 -0.972 -22.831 1.00 83.31 93 SER A N 1
ATOM 684 C CA . SER A 1 93 ? -3.657 -1.818 -21.809 1.00 83.31 93 SER A CA 1
ATOM 685 C C . SER A 1 93 ? -2.791 -1.928 -20.546 1.00 83.31 93 SER A C 1
ATOM 687 O O . SER A 1 93 ? -3.323 -1.815 -19.445 1.00 83.31 93 SER A O 1
ATOM 689 N N . GLY A 1 94 ? -1.462 -2.036 -20.680 1.00 83.75 94 GLY A N 1
ATOM 690 C CA . GLY A 1 94 ? -0.539 -2.108 -19.541 1.00 83.75 94 GLY A CA 1
ATOM 691 C C . GLY A 1 94 ? -0.565 -0.844 -18.685 1.00 83.75 94 GLY A C 1
ATOM 692 O O . GLY A 1 94 ? -0.676 -0.926 -17.462 1.00 83.75 94 GLY A O 1
ATOM 693 N N . THR A 1 95 ? -0.578 0.324 -19.335 1.00 85.19 95 THR A N 1
ATOM 694 C CA . THR A 1 95 ? -0.730 1.627 -18.672 1.00 85.19 95 THR A CA 1
ATOM 695 C C . THR A 1 95 ? -2.025 1.714 -17.865 1.00 85.19 95 THR A C 1
ATOM 697 O O . THR A 1 95 ? -2.013 2.160 -16.718 1.00 85.19 95 THR A O 1
ATOM 700 N N . VAL A 1 96 ? -3.152 1.282 -18.436 1.00 89.06 96 VAL A N 1
ATOM 701 C CA 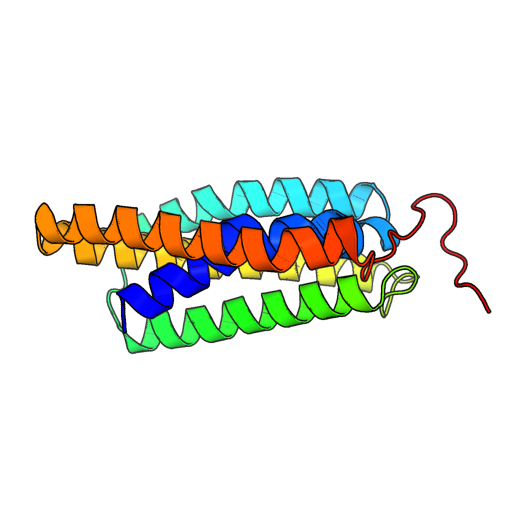. VAL A 1 96 ? -4.445 1.311 -17.736 1.00 89.06 96 VAL A CA 1
ATOM 702 C C . VAL A 1 96 ? -4.430 0.362 -16.538 1.00 89.06 96 VAL A C 1
ATOM 704 O O . VAL A 1 96 ? -4.845 0.752 -15.448 1.00 89.06 96 VAL A O 1
ATOM 707 N N . VAL A 1 97 ? -3.904 -0.854 -16.704 1.00 91.00 97 VAL A N 1
ATOM 708 C CA . VAL A 1 97 ? -3.854 -1.860 -15.632 1.00 91.00 97 VAL A CA 1
ATOM 709 C C . VAL A 1 97 ? -2.984 -1.397 -14.464 1.00 91.00 97 VAL A C 1
ATOM 711 O O . VAL A 1 97 ? -3.419 -1.515 -13.319 1.00 91.00 97 VAL A O 1
ATOM 714 N N . ILE A 1 98 ? -1.793 -0.834 -14.710 1.00 91.06 98 ILE A N 1
ATOM 715 C CA . ILE A 1 98 ? -0.923 -0.375 -13.614 1.00 91.06 98 ILE A CA 1
ATOM 716 C C . ILE A 1 98 ? -1.540 0.807 -12.855 1.00 91.06 98 ILE A C 1
ATOM 718 O O . ILE A 1 98 ? -1.519 0.821 -11.624 1.00 91.06 98 ILE A O 1
ATOM 722 N N . VAL A 1 99 ? -2.164 1.758 -13.561 1.00 91.69 99 VAL A N 1
ATOM 723 C CA . VAL A 1 99 ? -2.866 2.893 -12.936 1.00 91.69 99 VAL A CA 1
ATOM 724 C C . VAL A 1 99 ? -4.043 2.398 -12.092 1.00 91.69 99 VAL A C 1
ATOM 726 O O . VAL A 1 99 ? -4.187 2.809 -10.940 1.00 91.69 99 VAL A O 1
ATOM 729 N N . LEU A 1 100 ? -4.861 1.484 -12.624 1.00 92.50 100 LEU A N 1
ATOM 730 C CA . LEU A 1 100 ? -5.976 0.893 -11.881 1.00 92.50 100 LEU A CA 1
ATOM 731 C C . LEU A 1 100 ? -5.496 0.106 -10.659 1.00 92.50 100 LEU A C 1
ATOM 733 O O . LEU A 1 100 ? -6.103 0.219 -9.596 1.00 92.50 100 LEU A O 1
ATOM 737 N N . A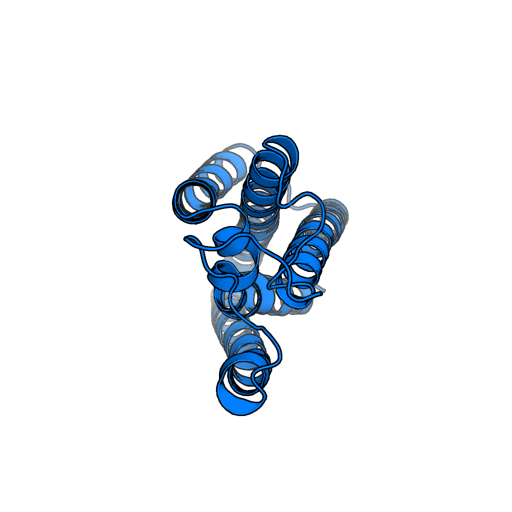LA A 1 101 ? -4.393 -0.636 -10.774 1.00 94.31 101 ALA A N 1
ATOM 738 C CA . ALA A 1 101 ? -3.826 -1.373 -9.652 1.00 94.31 101 ALA A CA 1
ATOM 739 C C . ALA A 1 101 ? -3.409 -0.441 -8.507 1.00 94.31 101 ALA A C 1
ATOM 741 O O . ALA A 1 101 ? -3.719 -0.725 -7.350 1.00 94.31 101 ALA A O 1
ATOM 742 N N . TRP A 1 102 ? -2.786 0.699 -8.823 1.00 94.69 102 TRP A N 1
ATOM 743 C CA . TRP A 1 102 ? -2.443 1.732 -7.842 1.00 94.69 102 TRP A CA 1
ATOM 744 C C . TRP A 1 102 ? -3.671 2.330 -7.157 1.00 94.69 102 TRP A C 1
ATOM 746 O O . TRP A 1 102 ? -3.692 2.458 -5.932 1.00 94.69 102 TRP A O 1
ATOM 756 N N . ILE A 1 103 ? -4.713 2.651 -7.926 1.00 94.06 103 ILE A N 1
ATOM 757 C CA . ILE A 1 103 ? -5.965 3.192 -7.381 1.00 94.06 103 ILE A CA 1
ATOM 758 C C . ILE A 1 103 ? -6.617 2.177 -6.437 1.00 94.06 103 ILE A C 1
ATOM 760 O O . ILE A 1 103 ? -6.967 2.531 -5.313 1.00 94.06 103 ILE A O 1
ATOM 764 N N . LEU A 1 104 ? -6.755 0.918 -6.862 1.00 94.88 104 LEU A N 1
ATOM 765 C CA . LEU A 1 104 ? -7.376 -0.140 -6.061 1.00 94.88 104 LEU A CA 1
ATOM 766 C C . LEU A 1 104 ? -6.567 -0.456 -4.801 1.00 94.88 104 LEU A C 1
ATOM 768 O O . LEU A 1 104 ? -7.154 -0.622 -3.730 1.00 94.88 104 LEU A O 1
ATOM 772 N N . PHE A 1 105 ? -5.236 -0.489 -4.905 1.00 95.31 105 PHE A N 1
ATOM 773 C CA . PHE A 1 105 ? -4.333 -0.641 -3.766 1.00 95.31 105 PHE A CA 1
ATOM 774 C C . PHE A 1 105 ? -4.567 0.460 -2.725 1.00 95.31 105 PHE A C 1
ATOM 776 O O . PHE A 1 105 ? -4.862 0.154 -1.569 1.00 95.31 105 PHE A O 1
ATOM 783 N N . VAL A 1 106 ? -4.500 1.733 -3.130 1.00 94.50 106 VAL A N 1
ATOM 784 C CA . VAL A 1 106 ? -4.652 2.854 -2.193 1.00 94.50 106 VAL A CA 1
ATOM 785 C C . VAL A 1 106 ? -6.069 2.920 -1.630 1.00 94.50 106 VAL A C 1
ATOM 787 O O . VAL A 1 106 ? -6.233 3.031 -0.419 1.00 94.50 106 VAL A O 1
ATOM 790 N N . LEU A 1 107 ? -7.095 2.784 -2.470 1.00 94.94 107 LEU A N 1
ATOM 791 C CA . LEU A 1 107 ? -8.494 2.845 -2.042 1.00 94.94 107 LEU A CA 1
ATOM 792 C C . LEU A 1 107 ? -8.815 1.776 -0.985 1.00 94.94 107 LEU A C 1
ATOM 794 O O . LEU A 1 107 ? -9.378 2.087 0.067 1.00 94.94 107 LEU A O 1
ATOM 798 N N . SER A 1 108 ? -8.441 0.522 -1.256 1.00 95.44 108 SER A N 1
ATOM 799 C CA . SER A 1 108 ? -8.728 -0.611 -0.368 1.00 95.44 108 SER A CA 1
ATOM 800 C C . SER A 1 108 ? -7.999 -0.490 0.970 1.00 95.44 108 SER A C 1
ATOM 802 O O . SER A 1 108 ? -8.620 -0.578 2.031 1.00 95.44 108 SER A O 1
ATOM 804 N N . LEU A 1 109 ? -6.692 -0.238 0.937 1.00 95.81 109 LEU A N 1
ATOM 805 C CA . LEU A 1 109 ? -5.864 -0.176 2.134 1.00 95.81 109 LEU A CA 1
ATOM 806 C C . LEU A 1 109 ? -6.131 1.077 2.976 1.00 95.81 109 LEU A C 1
ATOM 808 O O . LEU A 1 109 ? -6.155 0.993 4.207 1.00 95.81 109 LEU A O 1
ATOM 812 N N . SER A 1 110 ? -6.413 2.220 2.349 1.00 95.00 110 SER A N 1
ATOM 813 C CA . SER A 1 110 ? -6.813 3.427 3.077 1.00 95.00 110 SER A CA 1
ATOM 814 C C . SER A 1 110 ? -8.166 3.255 3.754 1.00 95.00 110 SER A C 1
ATOM 816 O O . SER A 1 110 ? -8.296 3.631 4.919 1.00 95.00 110 SER A O 1
ATOM 818 N N . TYR A 1 111 ? -9.134 2.596 3.109 1.00 95.12 111 TYR A N 1
ATOM 819 C CA . TYR A 1 111 ? -10.395 2.246 3.766 1.00 95.12 111 TYR A CA 1
ATOM 820 C C . TYR A 1 111 ? -10.154 1.382 5.017 1.00 95.12 111 TYR A C 1
ATOM 822 O O . TYR A 1 111 ? -10.661 1.708 6.091 1.00 95.12 111 TYR A O 1
ATOM 830 N N . VAL A 1 112 ? -9.324 0.332 4.922 1.00 95.62 112 VAL A N 1
ATOM 831 C CA . VAL A 1 112 ? -8.979 -0.519 6.080 1.00 95.62 112 VAL A CA 1
ATOM 832 C C . VAL A 1 112 ? -8.355 0.303 7.213 1.00 95.62 112 VAL A C 1
ATOM 834 O O . VAL A 1 112 ? -8.790 0.180 8.358 1.00 95.62 112 VAL A O 1
ATOM 837 N N . LYS A 1 113 ? -7.381 1.175 6.913 1.00 93.44 113 LYS A N 1
ATOM 838 C CA . LYS A 1 113 ? -6.744 2.053 7.916 1.00 93.44 113 LYS A CA 1
ATOM 839 C C . LYS A 1 113 ? -7.763 2.928 8.640 1.00 93.44 113 LYS A C 1
ATOM 841 O O . LYS A 1 113 ? -7.698 3.052 9.861 1.00 93.44 113 LYS A O 1
ATOM 846 N N . ILE A 1 114 ? -8.699 3.512 7.896 1.00 94.44 114 ILE A N 1
ATOM 847 C CA . ILE A 1 114 ? -9.715 4.413 8.445 1.00 94.44 114 ILE A CA 1
ATOM 848 C C . ILE A 1 114 ? -10.663 3.648 9.368 1.00 94.44 114 ILE A C 1
ATOM 850 O O . ILE A 1 114 ? -10.871 4.078 10.500 1.00 94.44 114 ILE A O 1
ATOM 854 N N . ILE A 1 115 ? -11.181 2.491 8.942 1.00 94.69 115 ILE A N 1
ATOM 855 C CA . ILE A 1 115 ? -12.084 1.687 9.781 1.00 94.69 115 ILE A CA 1
ATOM 856 C C . ILE A 1 115 ? -11.375 1.176 11.040 1.00 94.69 115 ILE A C 1
ATOM 858 O O . ILE A 1 115 ? -11.963 1.222 12.119 1.00 94.69 115 ILE A O 1
ATOM 862 N N . ILE A 1 116 ? -10.107 0.762 10.945 1.00 93.69 116 ILE A N 1
ATOM 863 C CA . ILE A 1 116 ? -9.310 0.407 12.130 1.00 93.69 116 ILE A CA 1
ATOM 864 C C . ILE A 1 116 ? -9.176 1.606 13.076 1.00 93.69 116 ILE A C 1
ATOM 866 O O . ILE A 1 116 ? -9.360 1.451 14.283 1.00 93.69 116 ILE A O 1
ATOM 870 N N . GLY A 1 117 ? -8.890 2.795 12.541 1.00 92.31 117 GLY A N 1
ATOM 871 C CA . GLY A 1 117 ? -8.813 4.025 13.327 1.00 92.31 117 GLY A CA 1
ATOM 872 C C . GLY A 1 117 ? -10.127 4.355 14.036 1.00 92.31 117 GLY A C 1
ATOM 873 O O . GLY A 1 117 ? -10.104 4.720 15.207 1.00 92.31 117 GLY A O 1
ATOM 874 N N . VAL A 1 118 ? -11.266 4.167 13.362 1.00 92.06 118 VAL A N 1
ATOM 875 C CA . VAL A 1 118 ? -12.604 4.341 13.953 1.00 92.06 118 VAL A CA 1
ATOM 876 C C . VAL A 1 118 ? -12.843 3.338 15.083 1.00 92.06 118 VAL A C 1
ATOM 878 O O . VAL A 1 118 ? -13.269 3.740 16.159 1.00 92.06 118 VAL A O 1
ATOM 881 N N . ILE A 1 119 ? -12.519 2.056 14.882 1.00 92.25 119 ILE A N 1
ATOM 882 C CA . ILE A 1 119 ? -12.679 1.023 15.920 1.00 92.25 119 ILE A CA 1
ATOM 883 C C . ILE A 1 119 ? -11.809 1.343 17.143 1.00 92.25 119 ILE A C 1
ATOM 885 O O . ILE A 1 119 ? -12.306 1.346 18.261 1.00 92.25 119 ILE A O 1
ATOM 889 N N . LEU A 1 120 ? -10.524 1.656 16.944 1.00 91.00 120 LEU A N 1
ATOM 890 C CA . LEU A 1 120 ? -9.603 1.952 18.050 1.00 91.00 120 LEU A CA 1
ATOM 891 C C . LEU A 1 120 ? -9.937 3.263 18.767 1.00 91.00 120 LEU A C 1
ATOM 893 O O . LEU A 1 120 ? -9.649 3.394 19.953 1.00 91.00 120 LEU A O 1
ATOM 897 N N . ARG A 1 121 ? -10.540 4.230 18.069 1.00 89.00 121 ARG A N 1
ATOM 898 C CA . ARG A 1 121 ? -11.025 5.468 18.684 1.00 89.00 121 ARG A CA 1
ATOM 899 C C . ARG A 1 121 ? -12.167 5.199 19.665 1.00 89.00 121 ARG A C 1
ATOM 901 O O . ARG A 1 121 ? -12.200 5.841 20.711 1.00 89.00 121 ARG A O 1
ATOM 908 N N . ASP A 1 122 ? -13.061 4.267 19.345 1.00 90.12 122 ASP A N 1
ATOM 909 C CA . ASP A 1 122 ? -14.199 3.922 20.206 1.00 90.12 122 ASP A CA 1
ATOM 910 C C . ASP A 1 122 ? -13.766 3.196 21.492 1.00 90.12 122 ASP A C 1
ATOM 912 O O . ASP A 1 122 ? -14.418 3.334 22.522 1.00 90.12 122 ASP A O 1
ATOM 916 N N . GLU A 1 123 ? -12.631 2.490 21.462 1.00 90.44 123 GLU A N 1
ATOM 917 C CA . GLU A 1 123 ? -12.031 1.815 22.629 1.00 90.44 123 GLU A CA 1
ATOM 918 C C . GLU A 1 123 ? -11.342 2.788 23.614 1.00 90.44 123 GLU A C 1
ATOM 920 O O . GLU A 1 123 ? -10.981 2.413 24.730 1.00 90.44 123 GLU A O 1
ATOM 925 N N . GLY A 1 124 ? -11.150 4.055 23.225 1.00 92.12 124 GLY A N 1
ATOM 926 C CA . GLY A 1 124 ? -10.669 5.127 24.100 1.00 92.12 124 GLY A CA 1
ATOM 927 C C . GLY A 1 124 ? -9.237 5.614 23.840 1.00 92.12 124 GLY A C 1
ATOM 928 O O . GLY A 1 124 ? -8.539 5.198 22.914 1.00 92.12 124 GLY A O 1
ATOM 929 N N . HIS A 1 125 ? -8.783 6.552 24.680 1.00 88.69 125 HIS A N 1
ATOM 930 C CA . HIS A 1 125 ? -7.545 7.311 24.451 1.00 88.69 125 HIS A CA 1
ATOM 931 C C . HIS A 1 125 ? -6.287 6.426 24.400 1.00 88.69 125 HIS A C 1
ATOM 933 O O . HIS A 1 125 ? -5.445 6.596 23.520 1.00 88.69 125 HIS A O 1
ATOM 939 N N . SER A 1 126 ? -6.169 5.442 25.296 1.00 91.19 126 SER A N 1
ATOM 940 C CA . SER A 1 126 ? -5.015 4.532 25.331 1.00 91.19 126 SER A CA 1
ATOM 941 C C . SER A 1 126 ? -4.895 3.692 24.056 1.00 91.19 126 SER A C 1
ATOM 943 O O . SER A 1 126 ? -3.793 3.517 23.539 1.00 91.19 126 SER A O 1
ATOM 945 N N . ALA A 1 127 ? -6.016 3.214 23.505 1.00 88.75 127 ALA A N 1
ATOM 946 C CA . ALA A 1 127 ? -6.029 2.465 22.249 1.00 88.75 127 ALA A CA 1
ATOM 947 C C . ALA A 1 127 ? -5.602 3.340 21.059 1.00 88.75 127 ALA A C 1
ATOM 949 O O . ALA A 1 127 ? -4.887 2.871 20.170 1.00 88.75 127 ALA A O 1
ATOM 950 N N . LEU A 1 128 ? -5.963 4.627 21.071 1.00 88.75 128 LEU A N 1
ATOM 951 C CA . LEU A 1 128 ? -5.554 5.584 20.045 1.00 88.75 128 LEU A CA 1
ATOM 952 C C . LEU A 1 128 ? -4.053 5.921 20.108 1.00 88.75 128 LEU A C 1
ATOM 954 O O . LEU A 1 128 ? -3.415 6.055 19.063 1.00 88.75 128 LEU A O 1
ATOM 958 N N . VAL A 1 129 ? -3.461 5.989 21.305 1.00 93.12 129 VAL A N 1
ATOM 959 C CA . VAL A 1 129 ? -2.001 6.140 21.459 1.00 93.12 129 VAL A CA 1
ATOM 960 C C . VAL A 1 129 ? -1.273 4.936 20.857 1.00 93.12 129 VAL A C 1
ATOM 962 O O . VAL A 1 129 ? -0.355 5.107 20.051 1.00 93.12 129 VAL A O 1
ATOM 965 N N . TRP A 1 130 ? -1.724 3.717 21.168 1.00 92.56 130 TRP A N 1
ATOM 966 C CA . TRP A 1 130 ? -1.178 2.500 20.559 1.00 92.56 130 TRP A CA 1
ATOM 967 C C . TRP A 1 130 ? -1.408 2.444 19.045 1.00 92.56 130 TRP A C 1
ATOM 969 O O . TRP A 1 130 ? -0.521 2.004 18.319 1.00 92.56 130 TRP A O 1
ATOM 979 N N . CYS A 1 131 ? -2.545 2.939 18.545 1.00 93.12 131 CYS A N 1
ATOM 980 C CA . CYS A 1 131 ? -2.801 3.098 17.110 1.00 93.12 131 CYS A CA 1
ATOM 981 C C . CYS A 1 131 ? -1.702 3.941 16.447 1.00 93.12 131 CYS A C 1
ATOM 983 O O . CYS A 1 131 ? -1.073 3.490 15.489 1.00 93.12 131 CYS A O 1
ATOM 985 N N . GLY A 1 132 ? -1.419 5.126 17.000 1.00 92.12 132 GLY A N 1
ATOM 986 C CA . GLY A 1 132 ? -0.362 6.011 16.505 1.00 92.12 132 GLY A CA 1
ATOM 987 C C . GLY A 1 132 ? 1.024 5.363 16.553 1.00 92.12 132 GLY A C 1
ATOM 988 O O . GLY A 1 132 ? 1.752 5.392 15.559 1.00 92.12 132 GLY A O 1
ATOM 989 N N . ALA A 1 133 ? 1.361 4.708 17.668 1.00 94.88 133 ALA A N 1
ATOM 990 C CA . ALA A 1 133 ? 2.633 4.000 17.813 1.00 94.88 133 ALA A CA 1
ATOM 991 C C . ALA A 1 133 ? 2.800 2.911 16.739 1.00 94.88 133 ALA A C 1
ATOM 993 O O . ALA A 1 133 ? 3.833 2.833 16.076 1.00 94.88 133 ALA A O 1
ATOM 994 N N . VAL A 1 134 ? 1.763 2.105 16.512 1.00 94.75 134 VAL A N 1
ATOM 995 C CA . VAL A 1 134 ? 1.775 1.007 15.537 1.00 94.75 134 VAL A CA 1
ATOM 996 C C . VAL A 1 134 ? 1.830 1.515 14.091 1.00 94.75 134 VAL A C 1
ATOM 998 O O . VAL A 1 134 ? 2.546 0.936 13.272 1.00 94.75 134 VAL A O 1
ATOM 1001 N N . VAL A 1 135 ? 1.134 2.610 13.770 1.00 94.38 135 VAL A N 1
ATOM 1002 C CA . VAL A 1 135 ? 1.218 3.284 12.459 1.00 94.38 135 VAL A CA 1
ATOM 1003 C C . VAL A 1 135 ? 2.656 3.703 12.155 1.00 94.38 135 VAL A C 1
ATOM 1005 O O . VAL A 1 135 ? 3.171 3.425 11.063 1.00 94.38 135 VAL A O 1
ATOM 1008 N N . GLN A 1 136 ? 3.309 4.348 13.124 1.00 95.56 136 GLN A N 1
ATOM 1009 C CA . GLN A 1 136 ? 4.670 4.845 12.959 1.00 95.56 136 GLN A CA 1
ATOM 1010 C C . GLN A 1 136 ? 5.673 3.695 12.867 1.00 95.56 136 GLN A C 1
ATOM 1012 O O . GLN A 1 136 ? 6.508 3.690 11.964 1.00 95.56 136 GLN A O 1
ATOM 1017 N N . LEU A 1 137 ? 5.558 2.692 13.744 1.00 95.38 137 LEU A N 1
ATOM 1018 C CA . LEU A 1 137 ? 6.419 1.509 13.729 1.00 95.38 137 LEU A CA 1
ATOM 1019 C C . LEU A 1 137 ? 6.297 0.732 12.414 1.00 95.38 137 LEU A C 1
ATOM 1021 O O . LEU A 1 137 ? 7.315 0.377 11.828 1.00 95.38 137 LEU A O 1
ATOM 1025 N N . GLY A 1 138 ? 5.079 0.514 11.910 1.00 93.50 138 GLY A N 1
ATOM 1026 C CA . GLY A 1 138 ? 4.869 -0.147 10.620 1.00 93.50 138 GLY A CA 1
ATOM 1027 C C . GLY A 1 138 ? 5.530 0.613 9.469 1.00 93.50 138 GLY A C 1
ATOM 1028 O O . GLY A 1 138 ? 6.271 0.030 8.679 1.00 93.50 138 GLY A O 1
ATOM 1029 N N . SER A 1 139 ? 5.335 1.932 9.418 1.00 94.38 139 SER A N 1
ATOM 1030 C CA . SER A 1 139 ? 5.948 2.790 8.392 1.00 94.38 139 SER A CA 1
ATOM 1031 C C . SER A 1 139 ? 7.479 2.792 8.488 1.00 94.38 139 SER A C 1
ATOM 1033 O O . SER A 1 139 ? 8.158 2.691 7.469 1.00 94.38 139 SER A O 1
ATOM 1035 N N . MET A 1 140 ? 8.024 2.844 9.708 1.00 95.38 140 MET A N 1
ATOM 1036 C CA . MET A 1 140 ? 9.463 2.774 9.969 1.00 95.38 140 MET A CA 1
ATOM 1037 C C . MET A 1 140 ? 10.054 1.448 9.489 1.00 95.38 140 MET A C 1
ATOM 1039 O O . MET A 1 140 ? 11.057 1.455 8.782 1.00 95.38 140 MET A O 1
ATOM 1043 N N . LEU A 1 141 ? 9.427 0.317 9.821 1.00 93.62 141 LEU A N 1
ATOM 1044 C CA . LEU A 1 141 ? 9.876 -1.002 9.366 1.00 93.62 141 LEU A CA 1
ATOM 1045 C C . LEU A 1 141 ? 9.814 -1.120 7.836 1.00 93.62 141 LEU A C 1
ATOM 1047 O O . LEU A 1 141 ? 10.755 -1.613 7.216 1.00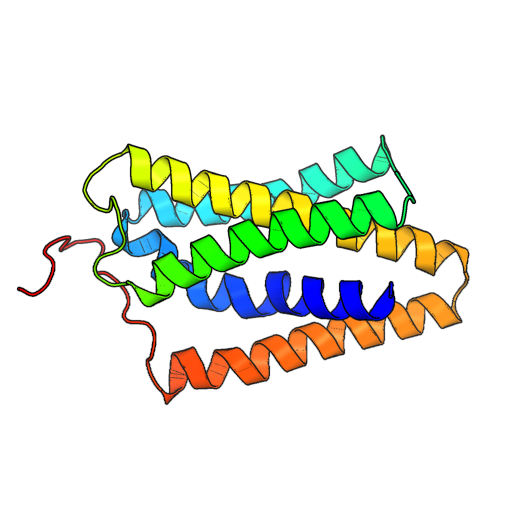 93.62 141 LEU A O 1
ATOM 1051 N N . GLY A 1 142 ? 8.751 -0.611 7.208 1.00 92.50 142 GLY A N 1
ATOM 1052 C CA . GLY A 1 142 ? 8.656 -0.545 5.747 1.00 92.50 142 GLY A CA 1
ATOM 1053 C C . GLY A 1 142 ? 9.758 0.316 5.114 1.00 92.50 142 GLY A C 1
ATOM 1054 O O . GLY A 1 142 ? 10.321 -0.049 4.086 1.00 92.50 142 GLY A O 1
ATOM 1055 N N . ALA A 1 143 ? 10.118 1.436 5.741 1.00 91.19 143 ALA A N 1
ATOM 1056 C CA . ALA A 1 143 ? 11.171 2.317 5.240 1.00 91.19 143 ALA A CA 1
ATOM 1057 C C . ALA A 1 143 ? 12.566 1.703 5.421 1.00 91.19 143 ALA A C 1
ATOM 1059 O O . ALA A 1 143 ? 13.356 1.698 4.482 1.00 91.19 143 ALA A O 1
ATOM 1060 N N . LEU A 1 144 ? 12.853 1.129 6.594 1.00 92.94 144 LEU A N 1
ATOM 1061 C CA . LEU A 1 144 ? 14.128 0.464 6.887 1.00 92.94 144 LEU A CA 1
ATOM 1062 C C . LEU A 1 144 ? 14.371 -0.762 6.003 1.00 92.94 144 LEU A C 1
ATOM 1064 O O . LEU A 1 144 ? 15.520 -1.113 5.758 1.00 92.94 144 LEU A O 1
ATOM 1068 N N . THR A 1 145 ? 13.308 -1.401 5.515 1.00 90.38 145 THR A N 1
ATOM 1069 C CA . THR A 1 145 ? 13.414 -2.526 4.578 1.00 90.38 145 THR A CA 1
ATOM 1070 C C . THR A 1 145 ? 13.601 -2.053 3.141 1.00 90.38 145 THR A C 1
ATOM 1072 O O . THR A 1 145 ? 14.507 -2.530 2.460 1.00 90.38 145 THR A O 1
ATOM 1075 N N . MET A 1 146 ? 12.801 -1.090 2.673 1.00 89.75 146 MET A N 1
ATOM 1076 C CA . MET A 1 146 ? 12.848 -0.663 1.271 1.00 89.75 146 MET A CA 1
ATOM 1077 C C . MET A 1 146 ? 13.967 0.313 0.940 1.00 89.75 146 MET A C 1
ATOM 1079 O O . MET A 1 146 ? 14.463 0.290 -0.184 1.00 89.75 146 MET A O 1
ATOM 1083 N N . PHE A 1 147 ? 14.408 1.138 1.888 1.00 88.69 147 PHE A N 1
ATOM 1084 C CA . PHE A 1 147 ? 15.475 2.100 1.629 1.00 88.69 147 PHE A CA 1
ATOM 1085 C C . PHE A 1 147 ? 16.799 1.421 1.229 1.00 88.69 147 PHE A C 1
ATOM 1087 O O . PHE A 1 147 ? 17.329 1.783 0.181 1.00 88.69 147 PHE A O 1
ATOM 1094 N N . PRO A 1 148 ? 17.329 0.409 1.950 1.00 86.88 148 PRO A N 1
ATOM 1095 C CA . PRO A 1 148 ? 18.517 -0.313 1.494 1.00 86.88 148 PRO A CA 1
ATOM 1096 C C . PRO A 1 148 ? 18.283 -1.042 0.167 1.00 86.88 148 PRO A C 1
ATOM 1098 O O . PRO A 1 148 ? 19.149 -1.026 -0.704 1.00 86.88 148 PRO A O 1
ATOM 1101 N N . LEU A 1 149 ? 17.101 -1.642 -0.010 1.00 84.88 149 LEU A N 1
ATOM 1102 C CA . LEU A 1 149 ? 16.719 -2.374 -1.222 1.00 84.88 149 LEU A CA 1
ATOM 1103 C C . LEU A 1 149 ? 16.801 -1.501 -2.480 1.00 84.88 149 LEU A C 1
ATOM 1105 O O . LEU A 1 149 ? 17.368 -1.912 -3.493 1.00 84.88 149 LEU A O 1
ATOM 1109 N N . VAL A 1 150 ? 16.255 -0.289 -2.396 1.00 85.06 150 VAL A N 1
ATOM 1110 C CA . VAL A 1 150 ? 16.191 0.657 -3.513 1.00 85.06 150 VAL A CA 1
ATOM 1111 C C . VAL A 1 150 ? 17.498 1.439 -3.654 1.00 85.06 150 VAL A C 1
ATOM 1113 O O . VAL A 1 150 ? 18.034 1.524 -4.753 1.00 85.06 150 VAL A O 1
ATOM 1116 N N . SER A 1 151 ? 18.024 1.997 -2.561 1.00 83.38 151 SER A N 1
ATOM 1117 C CA . SER A 1 151 ? 19.105 2.994 -2.606 1.00 83.38 151 SER A CA 1
ATOM 1118 C C . SER A 1 151 ? 20.512 2.408 -2.491 1.00 83.38 151 SER A C 1
ATOM 1120 O O . SER A 1 151 ? 21.456 3.030 -2.969 1.00 83.38 151 SER A O 1
ATOM 1122 N N . VAL A 1 152 ? 20.680 1.253 -1.835 1.00 82.69 152 VAL A N 1
ATOM 1123 C CA . VAL A 1 152 ? 22.005 0.643 -1.600 1.00 82.69 152 VAL A CA 1
ATOM 1124 C C . VAL A 1 152 ? 22.237 -0.525 -2.549 1.00 82.69 152 VAL A C 1
ATOM 1126 O O . VAL A 1 152 ? 23.248 -0.560 -3.244 1.00 82.69 152 VAL A O 1
ATOM 1129 N N . TYR A 1 153 ? 21.295 -1.470 -2.605 1.00 82.38 153 TYR A N 1
ATOM 1130 C CA . TYR A 1 153 ? 21.408 -2.643 -3.472 1.00 82.38 153 TYR A CA 1
ATOM 1131 C C . TYR A 1 153 ? 21.042 -2.353 -4.930 1.00 82.38 153 TYR A C 1
ATOM 1133 O O . TYR A 1 153 ? 21.436 -3.118 -5.806 1.00 82.38 153 TYR A O 1
ATOM 1141 N N . GLY A 1 154 ? 20.294 -1.276 -5.201 1.00 74.25 154 GLY A N 1
ATOM 1142 C CA . GLY A 1 154 ? 19.886 -0.915 -6.561 1.00 74.25 154 GLY A CA 1
ATOM 1143 C C . GLY A 1 154 ? 19.071 -2.013 -7.251 1.00 74.25 154 GLY A C 1
ATOM 1144 O O . GLY A 1 154 ? 19.176 -2.181 -8.464 1.00 74.25 154 GLY A O 1
ATOM 1145 N N . LEU A 1 155 ? 18.287 -2.784 -6.481 1.00 75.31 155 LEU A N 1
ATOM 1146 C CA . LEU A 1 155 ? 17.521 -3.935 -6.986 1.00 75.31 155 LEU A CA 1
ATOM 1147 C C . LEU A 1 155 ? 16.490 -3.543 -8.050 1.00 75.31 155 LEU A C 1
ATOM 1149 O O . LEU A 1 155 ? 16.128 -4.362 -8.888 1.00 75.31 155 LEU A O 1
ATOM 1153 N N . PHE A 1 156 ? 16.031 -2.293 -8.019 1.00 78.62 156 PHE A N 1
ATOM 1154 C CA . PHE A 1 156 ? 15.101 -1.744 -8.992 1.00 78.62 156 PHE A CA 1
ATOM 1155 C C . PHE A 1 156 ? 15.848 -0.829 -9.952 1.00 78.62 156 PHE A C 1
ATOM 1157 O O . PHE A 1 156 ? 16.534 0.105 -9.534 1.00 78.62 156 PHE A O 1
ATOM 1164 N N . ARG A 1 157 ? 15.687 -1.071 -11.253 1.00 72.75 157 ARG A N 1
ATOM 1165 C CA . ARG A 1 157 ? 16.281 -0.237 -12.295 1.00 72.75 157 ARG A CA 1
ATOM 1166 C C . ARG A 1 157 ? 15.183 0.570 -12.961 1.00 72.75 157 ARG A C 1
ATOM 1168 O O . ARG A 1 157 ? 14.257 -0.001 -13.519 1.00 72.75 157 ARG A O 1
ATOM 1175 N N . SER A 1 158 ? 15.248 1.895 -12.872 1.00 64.94 158 SER A N 1
ATOM 1176 C CA . SER A 1 158 ? 14.215 2.752 -13.456 1.00 64.94 158 SER A CA 1
ATOM 1177 C C . SER A 1 158 ? 14.223 2.625 -14.977 1.00 64.94 158 SER A C 1
ATOM 1179 O O . SER A 1 158 ? 15.263 2.827 -15.606 1.00 64.94 158 SER A O 1
ATOM 1181 N N . GLY A 1 159 ? 13.067 2.299 -15.560 1.00 61.66 159 GLY A N 1
ATOM 1182 C CA . GLY A 1 159 ? 12.869 2.362 -17.005 1.00 61.66 159 GLY A CA 1
ATOM 1183 C C . GLY A 1 159 ? 12.983 3.797 -17.512 1.00 61.66 159 GLY A C 1
ATOM 1184 O O . GLY A 1 159 ? 12.518 4.735 -16.863 1.00 61.66 159 GLY A O 1
ATOM 1185 N N . ASP A 1 160 ? 13.620 3.958 -18.666 1.00 63.41 160 ASP A N 1
ATOM 1186 C CA . ASP A 1 160 ? 13.814 5.257 -19.292 1.00 63.41 160 ASP A CA 1
ATOM 1187 C C . ASP A 1 160 ? 12.545 5.645 -20.064 1.00 63.41 160 ASP A C 1
ATOM 1189 O O . ASP A 1 160 ? 12.164 4.986 -21.033 1.00 63.41 160 ASP A O 1
ATOM 1193 N N . ALA A 1 161 ? 11.866 6.715 -19.641 1.00 58.84 161 ALA A N 1
ATOM 1194 C CA . ALA A 1 161 ? 10.607 7.145 -20.256 1.00 58.84 161 ALA A CA 1
ATOM 1195 C C . ALA A 1 161 ? 10.775 7.580 -21.727 1.00 58.84 161 ALA A C 1
ATOM 1197 O O . ALA A 1 161 ? 9.787 7.652 -22.461 1.00 58.84 161 ALA A O 1
ATOM 1198 N N . CYS A 1 162 ? 12.012 7.873 -22.149 1.00 56.22 162 CYS A N 1
ATOM 1199 C CA . CYS A 1 162 ? 12.365 8.268 -23.514 1.00 56.22 162 CYS A CA 1
ATOM 1200 C C . CYS A 1 162 ? 12.875 7.102 -24.378 1.00 56.22 162 CYS A C 1
ATOM 1202 O O . CYS A 1 162 ? 12.921 7.237 -25.601 1.00 56.22 162 CYS A O 1
ATOM 1204 N N . ASN A 1 163 ? 13.247 5.964 -23.779 1.00 60.34 163 ASN A N 1
ATOM 1205 C CA . ASN A 1 163 ? 13.775 4.808 -24.499 1.00 60.34 163 ASN A CA 1
ATOM 1206 C C . ASN A 1 163 ? 13.126 3.517 -23.990 1.00 60.34 163 ASN A C 1
ATOM 1208 O O . ASN A 1 163 ? 13.647 2.832 -23.115 1.00 60.34 163 ASN A O 1
ATOM 1212 N N . THR A 1 164 ? 11.993 3.152 -24.589 1.00 57.31 164 THR A N 1
ATOM 1213 C CA . THR A 1 164 ? 11.254 1.924 -24.259 1.00 57.31 164 THR A CA 1
ATOM 1214 C C . THR A 1 164 ? 11.923 0.650 -24.791 1.00 57.31 164 THR A C 1
ATOM 1216 O O . THR A 1 164 ? 11.301 -0.407 -24.780 1.00 57.31 164 THR A O 1
ATOM 1219 N N . LYS A 1 165 ? 13.149 0.712 -25.333 1.00 57.00 165 LYS A N 1
ATOM 1220 C CA . LYS A 1 165 ? 13.839 -0.481 -25.836 1.00 57.00 165 LYS A CA 1
ATOM 1221 C C . LYS A 1 165 ? 14.389 -1.290 -24.667 1.00 57.00 165 LYS A C 1
ATOM 1223 O O . LYS A 1 165 ? 15.264 -0.826 -23.941 1.00 57.00 165 LYS A O 1
ATOM 1228 N N . CYS A 1 166 ? 13.900 -2.517 -24.528 1.00 61.72 166 CYS A N 1
ATOM 1229 C CA . CYS A 1 166 ? 14.484 -3.487 -23.616 1.00 61.72 166 CYS A CA 1
ATOM 1230 C C . CYS A 1 166 ? 15.913 -3.817 -24.049 1.00 61.72 166 CYS A C 1
ATOM 1232 O O . CYS A 1 166 ? 16.122 -4.033 -25.247 1.00 61.72 166 CYS A O 1
ATOM 1234 N N . PRO A 1 167 ? 16.893 -3.854 -23.126 1.00 57.09 167 PRO A N 1
ATOM 1235 C CA . PRO A 1 167 ? 18.183 -4.441 -23.447 1.00 57.09 167 PRO A CA 1
ATOM 1236 C C . PRO A 1 167 ? 17.944 -5.899 -23.863 1.00 57.09 167 PRO A C 1
ATOM 1238 O O . PRO A 1 167 ? 17.247 -6.633 -23.161 1.00 57.09 167 PRO A O 1
ATOM 1241 N N . SER A 1 168 ? 18.443 -6.248 -25.049 1.00 49.47 168 SER A N 1
ATOM 1242 C CA . SER A 1 168 ? 18.451 -7.606 -25.607 1.00 49.47 168 SER A CA 1
ATOM 1243 C C . SER A 1 168 ? 19.337 -8.535 -24.798 1.00 49.47 168 SER A C 1
ATOM 1245 O O . SER A 1 168 ? 20.456 -8.071 -24.473 1.00 49.47 168 SER A O 1
#

Foldseek 3Di:
DLLVLLLQLLLLPQFALVLLLQLQQPLLAPVLSVLLVVLLVVLLVVLVVCCVVDLDLDPVLLVVLSVVLVVLSVVSVQSQLPPPAGPCSVHPVSSVSNSVSSSSNSNSSSNSNVSSCVVQVVVHDVSNVSSVVSSVNSNVVSNVVVVCVCPVVVSGDRHDNVDSDDDD

Sequence (168 aa):
FIFVVLAWVNALTNAVLPAVQSYSCLPYGNKAYHLAATMAAVANPIACFIAMFVPKRSLTFMGSLTIFGTGHGAYIMAMAALSPCPLLVHSTSGTVVIVLAWILFVLSLSYVKIIIGVILRDEGHSALVWCGAVVQLGSMLGALTMFPLVSVYGLFRSGDACNTKCPS

Radius of gyration: 16.92 Å; Cα contacts (8 Å, |Δi|>4): 234; chains: 1; bounding box: 43×23×51 Å

Organism: NCBI:txid451742

Nearest PDB structures (foldseek):
  8dwi-assembly1_A  TM=6.173E-01  e=1.330E+00  Homo sapiens
  6m20-assembly3_C  TM=4.150E-01  e=1.614E+00  Plasmodium falciparum
  2elb-assembly1_A-2  TM=3.860E-01  e=6.568E+00  Homo sapiens

Mean predicted aligned error: 5.42 Å

Solvent-accessible surface area (backbone atoms only — not comparable to full-atom values): 8344 Å² total; per-residue (Å²): 108,71,66,58,53,42,16,52,46,28,10,42,71,70,22,42,48,64,74,38,43,60,27,39,25,21,36,48,21,64,68,37,30,54,50,28,54,53,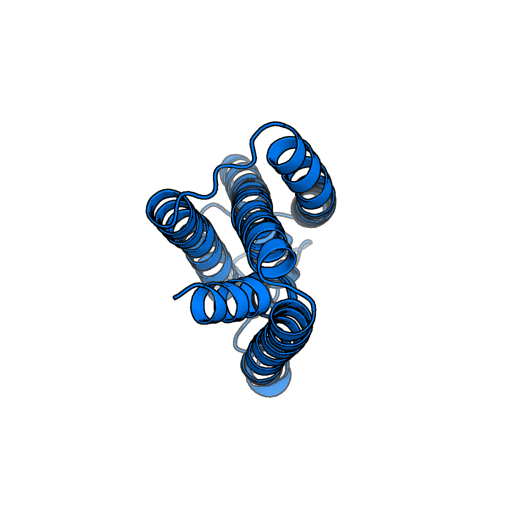47,26,61,52,21,42,61,49,18,52,53,49,41,72,79,54,72,74,85,47,66,66,58,45,50,52,37,45,51,54,16,48,51,33,47,51,51,46,50,50,31,12,58,41,20,54,60,32,83,52,50,93,37,75,64,34,38,52,51,55,33,50,34,42,29,49,22,36,25,37,38,43,32,43,52,50,52,52,50,53,55,32,51,74,72,32,72,70,44,39,53,51,48,53,52,36,38,51,52,18,24,49,53,22,36,69,55,41,48,48,43,52,75,70,68,48,67,50,39,70,22,48,63,90,52,82,72,66,86,127

Secondary structure (DSSP, 8-state):
-HHHHHHHHHHIIIIIHHHTHHHHHGGG-HHHHHHHHHHHHHHHHHHHHHHHH-----HHHHHHHHHHHHHHHHHHHHHHHTTTS-TTTTSHHHHHHHHHHHHHHHHHHHHHHHHHHHHHHHT-HHHHHHHHHHHHHHHHHHHHHHHIIIIIS--S----TT--PPP-